Protein AF-A0A7X6LUH0-F1 (afdb_monomer_lite)

Structure (mmCIF, N/CA/C/O backbone):
data_AF-A0A7X6LUH0-F1
#
_entry.id   AF-A0A7X6LUH0-F1
#
loop_
_atom_site.group_PDB
_atom_site.id
_atom_site.type_symbol
_atom_site.label_atom_id
_atom_site.label_alt_id
_atom_site.label_comp_id
_atom_site.label_asym_id
_atom_site.label_entity_id
_atom_site.label_seq_id
_atom_site.pdbx_PDB_ins_code
_atom_site.Cartn_x
_atom_site.Cartn_y
_atom_site.Cartn_z
_atom_site.occupancy
_atom_site.B_iso_or_equiv
_atom_site.auth_seq_id
_atom_site.auth_comp_id
_atom_site.auth_asym_id
_atom_site.auth_atom_id
_atom_site.pdbx_PDB_model_num
ATOM 1 N N . MET A 1 1 ? 17.060 -2.780 -5.502 1.00 55.00 1 MET A N 1
ATOM 2 C CA . MET A 1 1 ? 17.145 -1.993 -4.254 1.00 55.00 1 MET A CA 1
ATOM 3 C C . MET A 1 1 ? 16.012 -2.471 -3.354 1.00 55.00 1 MET A C 1
ATOM 5 O O . MET A 1 1 ? 14.886 -2.528 -3.830 1.00 55.00 1 MET A O 1
ATOM 9 N N . ILE A 1 2 ? 16.301 -2.941 -2.137 1.00 60.84 2 ILE A N 1
ATOM 10 C CA . ILE A 1 2 ? 15.255 -3.371 -1.193 1.00 60.84 2 ILE A CA 1
ATOM 11 C C . ILE A 1 2 ? 14.685 -2.103 -0.558 1.00 60.84 2 ILE A C 1
ATOM 13 O O . ILE A 1 2 ? 15.414 -1.383 0.120 1.00 60.84 2 ILE A O 1
ATOM 17 N N . HIS A 1 3 ? 13.408 -1.812 -0.795 1.00 69.62 3 HIS A N 1
ATOM 18 C CA . HIS A 1 3 ? 12.737 -0.669 -0.176 1.00 69.62 3 HIS A CA 1
ATOM 19 C C . HIS A 1 3 ? 12.064 -1.116 1.122 1.00 69.62 3 HIS A C 1
ATOM 21 O O . HIS A 1 3 ? 11.162 -1.962 1.107 1.00 69.62 3 HIS A O 1
ATOM 27 N N . ALA A 1 4 ? 12.549 -0.573 2.240 1.00 73.19 4 ALA A N 1
ATOM 28 C CA . ALA A 1 4 ? 12.006 -0.837 3.565 1.00 73.19 4 ALA A CA 1
ATOM 29 C C . ALA A 1 4 ? 10.574 -0.297 3.670 1.00 73.19 4 ALA A C 1
ATOM 31 O O . ALA A 1 4 ? 10.270 0.783 3.170 1.00 73.19 4 ALA A O 1
ATOM 32 N N . ALA A 1 5 ? 9.694 -1.065 4.310 1.00 77.81 5 ALA A N 1
ATOM 33 C CA . ALA A 1 5 ? 8.343 -0.610 4.604 1.00 77.81 5 ALA A CA 1
ATOM 34 C C . ALA A 1 5 ? 8.334 0.368 5.787 1.00 77.81 5 ALA A C 1
ATOM 36 O O . ALA A 1 5 ? 9.261 0.384 6.599 1.00 77.81 5 ALA A O 1
ATOM 37 N N . ARG A 1 6 ? 7.244 1.131 5.915 1.00 79.56 6 ARG A N 1
ATOM 38 C CA . ARG A 1 6 ? 6.959 1.931 7.112 1.00 79.56 6 ARG A CA 1
ATOM 39 C C . ARG A 1 6 ? 6.911 1.022 8.347 1.00 79.56 6 ARG A C 1
ATOM 41 O O . ARG A 1 6 ? 6.382 -0.088 8.288 1.00 79.56 6 ARG A O 1
ATOM 48 N N . SER A 1 7 ? 7.431 1.511 9.471 1.00 80.75 7 SER A N 1
ATOM 49 C CA . SER A 1 7 ? 7.421 0.775 10.746 1.00 80.75 7 SER A CA 1
ATOM 50 C C . SER A 1 7 ? 6.047 0.758 11.430 1.00 80.75 7 SER A C 1
ATOM 52 O O . SER A 1 7 ? 5.817 -0.056 12.320 1.00 80.75 7 SER A O 1
ATOM 54 N N . SER A 1 8 ? 5.137 1.653 11.036 1.00 82.62 8 SER A N 1
ATOM 55 C CA . SER A 1 8 ? 3.757 1.736 11.522 1.00 82.62 8 SER A CA 1
ATOM 56 C C . SER A 1 8 ? 2.763 1.219 10.480 1.00 82.62 8 SER A C 1
ATOM 58 O O . SER A 1 8 ? 3.074 1.136 9.292 1.00 82.62 8 SER A O 1
ATOM 60 N N .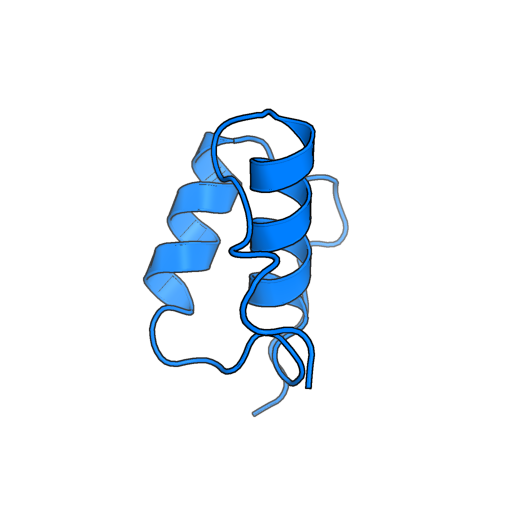 VAL A 1 9 ? 1.546 0.882 10.922 1.00 80.88 9 VAL A N 1
ATOM 61 C CA . VAL A 1 9 ? 0.450 0.518 10.012 1.00 80.88 9 VAL A CA 1
ATOM 62 C C . VAL A 1 9 ? 0.028 1.769 9.229 1.00 80.88 9 VAL A C 1
ATOM 64 O O . VAL A 1 9 ? -0.434 2.723 9.858 1.00 80.88 9 VAL A O 1
ATOM 67 N N . PRO A 1 10 ? 0.172 1.795 7.891 1.00 85.38 10 PRO A N 1
ATOM 68 C CA . PRO A 1 10 ? -0.196 2.961 7.102 1.00 85.38 10 PRO A CA 1
ATOM 69 C C . PRO A 1 10 ? -1.714 3.121 7.019 1.00 85.38 10 PRO A C 1
ATOM 71 O O . PRO A 1 10 ? -2.469 2.148 6.938 1.00 85.38 10 PRO A O 1
ATOM 74 N N . THR A 1 11 ? -2.166 4.367 6.970 1.00 92.62 11 THR A N 1
ATOM 75 C CA . THR A 1 11 ? -3.533 4.717 6.579 1.00 92.62 11 THR A CA 1
ATOM 76 C C . THR A 1 11 ? -3.779 4.377 5.108 1.00 92.62 11 THR A C 1
ATOM 78 O O . THR A 1 11 ? -2.850 4.170 4.326 1.00 92.62 11 THR A O 1
ATOM 81 N N . VAL A 1 12 ? -5.046 4.365 4.684 1.00 90.94 12 VAL A N 1
ATOM 82 C CA . VAL A 1 12 ? -5.400 4.135 3.271 1.00 90.94 12 VAL A CA 1
ATOM 83 C C . VAL A 1 12 ? -4.743 5.175 2.350 1.00 90.94 12 VAL A C 1
ATOM 85 O O . VAL A 1 12 ? -4.259 4.809 1.286 1.00 90.94 12 VAL A O 1
ATOM 88 N N . GLY A 1 13 ? -4.674 6.445 2.762 1.00 92.62 13 GLY A N 1
ATOM 89 C CA . GLY A 1 13 ? -4.049 7.512 1.971 1.00 92.62 13 GLY A CA 1
ATOM 90 C C . GLY A 1 13 ? -2.547 7.300 1.776 1.00 92.62 13 GLY A C 1
ATOM 91 O O . GLY A 1 13 ? -2.079 7.257 0.642 1.00 92.62 13 GLY A O 1
ATOM 92 N N . GLU A 1 14 ? -1.816 7.068 2.868 1.00 92.69 14 GLU A N 1
ATOM 93 C CA . GLU A 1 14 ? -0.376 6.752 2.827 1.00 92.69 14 GLU A CA 1
ATOM 94 C C . GLU A 1 14 ? -0.102 5.495 2.004 1.00 92.69 14 GLU A C 1
ATOM 96 O O . GLU A 1 14 ? 0.866 5.405 1.261 1.00 92.69 14 GLU A O 1
ATOM 101 N N . THR A 1 15 ? -1.011 4.531 2.082 1.00 93.12 15 THR A N 1
ATOM 102 C CA . THR A 1 15 ? -0.914 3.309 1.301 1.00 93.12 15 THR A CA 1
ATOM 103 C C . THR A 1 15 ? -1.033 3.570 -0.206 1.00 93.12 15 THR A C 1
ATOM 105 O O . THR A 1 15 ? -0.324 2.957 -1.005 1.00 93.12 15 THR A O 1
ATOM 108 N N . HIS A 1 16 ? -1.926 4.472 -0.620 1.00 92.75 16 HIS A N 1
ATOM 109 C CA . HIS A 1 16 ? -2.033 4.876 -2.022 1.00 92.75 16 HIS A CA 1
ATOM 110 C C . HIS A 1 16 ? -0.795 5.647 -2.496 1.00 92.75 16 HIS A C 1
ATOM 112 O O . HIS A 1 16 ? -0.390 5.482 -3.647 1.00 92.75 16 HIS A O 1
ATOM 118 N N . GLU A 1 17 ? -0.183 6.464 -1.642 1.00 93.19 17 GLU A N 1
ATOM 119 C CA . GLU A 1 17 ? 1.099 7.121 -1.926 1.00 93.19 17 GLU A CA 1
ATOM 120 C C . GLU A 1 17 ? 2.219 6.090 -2.123 1.00 93.19 17 GLU A C 1
ATOM 122 O O . GLU A 1 17 ? 2.865 6.090 -3.170 1.00 93.19 17 GLU A O 1
ATOM 127 N N . ASP A 1 18 ? 2.373 5.140 -1.197 1.00 92.31 18 ASP A N 1
ATOM 128 C CA . ASP A 1 18 ? 3.378 4.074 -1.293 1.00 92.31 18 ASP A CA 1
ATOM 129 C C . ASP A 1 18 ? 3.208 3.259 -2.593 1.00 92.31 18 ASP A C 1
ATOM 131 O O . ASP A 1 18 ? 4.185 2.927 -3.266 1.00 92.31 18 ASP A O 1
ATOM 135 N N . MET A 1 19 ? 1.971 2.963 -3.009 1.00 91.88 19 MET A N 1
ATOM 136 C CA . MET A 1 19 ? 1.712 2.260 -4.276 1.00 91.88 19 MET A CA 1
ATOM 137 C C . MET A 1 19 ? 2.131 3.067 -5.510 1.00 91.88 19 MET A C 1
ATOM 139 O O . MET A 1 19 ? 2.575 2.466 -6.489 1.00 91.88 19 MET A O 1
ATOM 143 N N . GLN A 1 20 ? 2.003 4.396 -5.472 1.00 92.75 20 GLN A N 1
ATOM 144 C CA . GLN A 1 20 ? 2.431 5.281 -6.561 1.00 92.75 20 GLN A CA 1
ATOM 145 C C . GLN A 1 20 ? 3.955 5.392 -6.609 1.00 92.75 20 GLN A C 1
ATOM 147 O O . GLN A 1 20 ? 4.549 5.197 -7.668 1.00 92.75 20 GLN A O 1
ATOM 152 N N . LEU A 1 21 ? 4.596 5.613 -5.458 1.00 91.94 21 LEU A N 1
ATOM 153 C CA . LEU A 1 21 ? 6.057 5.673 -5.340 1.00 91.94 21 LEU A CA 1
ATOM 154 C C . LEU A 1 21 ? 6.724 4.360 -5.768 1.00 91.94 21 LEU A C 1
ATOM 156 O O . LEU A 1 21 ? 7.825 4.356 -6.314 1.00 91.94 21 LEU A O 1
ATOM 160 N N . HIS A 1 22 ? 6.045 3.235 -5.551 1.00 91.19 22 HIS A N 1
ATOM 161 C CA . HIS A 1 22 ? 6.537 1.902 -5.881 1.00 91.19 22 HIS A CA 1
ATOM 162 C C . HIS A 1 22 ? 5.799 1.264 -7.066 1.00 91.19 22 HIS A C 1
ATOM 164 O O . HIS A 1 22 ? 5.712 0.032 -7.156 1.00 91.19 22 HIS A O 1
ATOM 170 N N . VAL A 1 23 ? 5.280 2.066 -8.003 1.00 90.31 23 VAL A N 1
ATOM 171 C CA . VAL A 1 23 ? 4.477 1.561 -9.130 1.00 90.31 23 VAL A CA 1
ATOM 172 C C . VAL A 1 23 ? 5.229 0.513 -9.962 1.00 90.31 23 VAL A C 1
ATOM 174 O O . VAL A 1 23 ? 4.660 -0.537 -10.262 1.00 90.31 23 VAL A O 1
ATOM 177 N N . GLU A 1 24 ? 6.529 0.705 -10.195 1.00 91.00 24 GLU A N 1
ATOM 178 C CA . GLU A 1 24 ? 7.388 -0.214 -10.964 1.00 91.00 24 GLU A CA 1
ATOM 179 C C . GLU A 1 24 ? 7.984 -1.359 -10.131 1.00 91.00 24 GLU A C 1
ATOM 181 O O . GLU A 1 24 ? 8.530 -2.316 -10.674 1.00 91.00 24 GLU A O 1
ATOM 186 N N . CYS A 1 25 ? 7.892 -1.293 -8.800 1.00 90.25 25 CYS A N 1
ATOM 187 C CA . CYS A 1 25 ? 8.472 -2.322 -7.942 1.00 90.25 25 CYS A CA 1
ATOM 188 C C . CYS A 1 25 ? 7.688 -3.637 -8.032 1.00 90.25 25 CYS A C 1
ATOM 190 O O . CYS A 1 25 ? 6.457 -3.639 -8.069 1.00 90.25 25 CYS A O 1
ATOM 192 N N . ASP A 1 26 ? 8.377 -4.771 -7.942 1.00 84.75 26 ASP A N 1
ATOM 193 C CA . ASP A 1 26 ? 7.705 -6.051 -7.736 1.00 84.75 26 ASP A CA 1
ATOM 194 C C . ASP A 1 26 ? 7.274 -6.200 -6.256 1.00 84.75 26 ASP A C 1
ATOM 196 O O . ASP A 1 26 ? 8.094 -5.984 -5.357 1.00 84.75 26 ASP A O 1
ATOM 200 N N . PRO A 1 27 ? 6.005 -6.540 -5.950 1.00 84.69 27 PRO A N 1
ATOM 201 C CA . PRO A 1 27 ? 5.518 -6.644 -4.573 1.00 84.69 27 PRO A CA 1
ATOM 202 C C . PRO A 1 27 ? 6.099 -7.835 -3.794 1.00 84.69 27 PRO A C 1
ATOM 204 O O . PRO A 1 27 ? 5.971 -7.861 -2.574 1.00 84.69 27 PRO A O 1
ATOM 207 N N . THR A 1 28 ? 6.729 -8.812 -4.449 1.00 84.19 28 THR A N 1
ATOM 208 C CA . THR A 1 28 ? 7.448 -9.903 -3.768 1.00 84.19 28 THR A CA 1
ATOM 209 C C . THR A 1 28 ? 8.850 -9.480 -3.324 1.00 84.19 28 THR A C 1
ATOM 211 O O . THR A 1 28 ? 9.389 -10.053 -2.381 1.00 84.19 28 THR A O 1
ATOM 214 N N . LEU A 1 29 ? 9.413 -8.434 -3.944 1.00 87.69 29 LEU A N 1
ATOM 215 C CA . LEU A 1 29 ? 10.770 -7.935 -3.682 1.00 87.69 29 LEU A CA 1
ATOM 216 C C . LEU A 1 29 ? 10.802 -6.563 -2.980 1.00 87.69 29 LEU A C 1
ATOM 218 O O . LEU A 1 29 ? 11.849 -6.140 -2.491 1.00 87.69 29 LEU A O 1
ATOM 222 N N . CYS A 1 30 ? 9.670 -5.860 -2.914 1.00 90.50 30 CYS A N 1
ATOM 223 C CA . CYS A 1 30 ? 9.534 -4.546 -2.286 1.00 90.50 30 CYS A CA 1
ATOM 224 C C . CYS A 1 30 ? 8.605 -4.617 -1.071 1.00 90.50 30 CYS A C 1
ATOM 226 O O . CYS A 1 30 ? 7.384 -4.727 -1.213 1.00 90.50 30 CYS A O 1
ATOM 228 N N . ALA A 1 31 ? 9.176 -4.511 0.132 1.00 89.81 31 ALA A N 1
ATOM 229 C CA . ALA A 1 31 ? 8.416 -4.617 1.374 1.00 89.81 31 ALA A CA 1
ATOM 230 C C . ALA A 1 31 ? 7.372 -3.497 1.511 1.00 89.81 31 ALA A C 1
ATOM 232 O O . ALA A 1 31 ? 6.246 -3.779 1.923 1.00 89.81 31 ALA A O 1
ATOM 233 N N . ALA A 1 32 ? 7.710 -2.265 1.111 1.00 90.38 32 ALA A N 1
ATOM 234 C CA . ALA A 1 32 ? 6.781 -1.134 1.103 1.00 90.38 32 A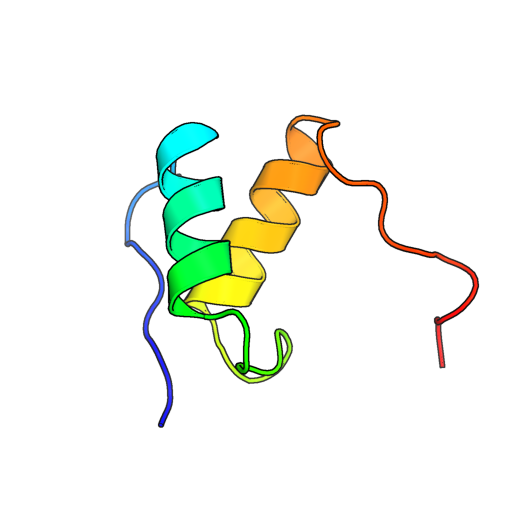LA A CA 1
ATOM 235 C C . ALA A 1 32 ? 5.543 -1.416 0.235 1.00 90.38 32 ALA A C 1
ATOM 237 O O . ALA A 1 32 ? 4.417 -1.385 0.731 1.00 90.38 32 ALA A O 1
ATOM 238 N N . LYS A 1 33 ? 5.741 -1.828 -1.027 1.00 91.75 33 LYS A N 1
ATOM 239 C CA . LYS A 1 33 ? 4.634 -2.193 -1.929 1.00 91.75 33 LYS A CA 1
ATOM 240 C C . LYS A 1 33 ? 3.827 -3.379 -1.403 1.00 91.75 33 LYS A C 1
ATOM 242 O O . LYS A 1 33 ? 2.604 -3.401 -1.523 1.00 91.75 33 LYS A O 1
ATOM 247 N N . ALA A 1 34 ? 4.494 -4.363 -0.805 1.00 91.00 34 ALA A N 1
ATOM 248 C CA . ALA A 1 34 ? 3.837 -5.534 -0.241 1.00 91.00 34 ALA A CA 1
ATOM 249 C C . ALA A 1 34 ? 2.913 -5.165 0.931 1.00 91.00 34 ALA A C 1
ATOM 251 O O . ALA A 1 34 ? 1.776 -5.638 0.991 1.00 91.00 34 ALA A O 1
ATOM 252 N N . VAL A 1 35 ? 3.390 -4.327 1.861 1.00 92.12 35 VAL A N 1
ATOM 253 C CA . VAL A 1 35 ? 2.579 -3.804 2.974 1.00 92.12 35 VAL A CA 1
ATOM 254 C C . VAL A 1 35 ? 1.413 -3.005 2.421 1.00 92.12 35 VAL A C 1
ATOM 256 O O . VAL A 1 35 ? 0.273 -3.272 2.794 1.00 92.12 35 VAL A O 1
ATOM 259 N N . ALA A 1 36 ? 1.681 -2.111 1.473 1.00 92.25 36 ALA A N 1
ATOM 260 C CA . ALA A 1 36 ? 0.661 -1.257 0.906 1.00 92.25 36 ALA A CA 1
ATOM 261 C C . ALA A 1 36 ? -0.465 -2.058 0.223 1.00 92.25 36 ALA A C 1
ATOM 263 O O . ALA A 1 36 ? -1.649 -1.883 0.517 1.00 92.25 36 ALA A O 1
ATOM 264 N N . MET A 1 37 ? -0.103 -3.037 -0.609 1.00 90.62 37 MET A N 1
ATOM 265 C CA . MET A 1 37 ? -1.063 -3.951 -1.228 1.00 90.62 37 MET A CA 1
ATOM 266 C C . MET A 1 37 ? -1.908 -4.680 -0.174 1.00 90.62 37 MET A C 1
ATOM 268 O O . MET A 1 37 ? -3.133 -4.703 -0.280 1.00 90.62 37 MET A O 1
ATOM 272 N N . ARG A 1 38 ? -1.289 -5.244 0.873 1.00 90.94 38 ARG A N 1
ATOM 273 C CA . ARG A 1 38 ? -2.023 -5.950 1.939 1.00 90.94 38 ARG A CA 1
A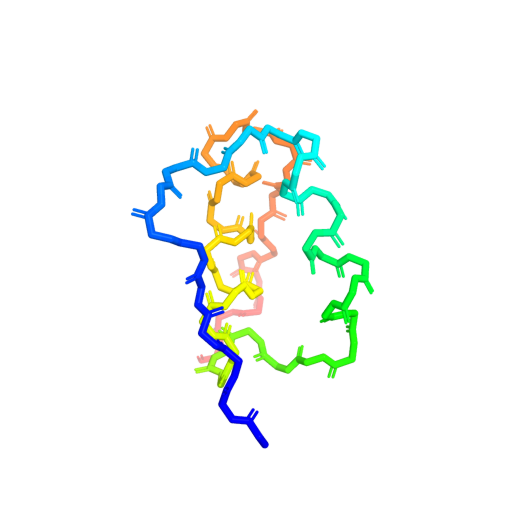TOM 274 C C . ARG A 1 38 ? -2.998 -5.033 2.676 1.00 90.94 38 ARG A C 1
ATOM 276 O O . ARG A 1 38 ? -4.128 -5.449 2.923 1.00 90.94 38 ARG A O 1
ATOM 283 N N . THR A 1 39 ? -2.596 -3.801 2.981 1.00 92.50 39 THR A N 1
ATOM 284 C CA . THR A 1 39 ? -3.452 -2.819 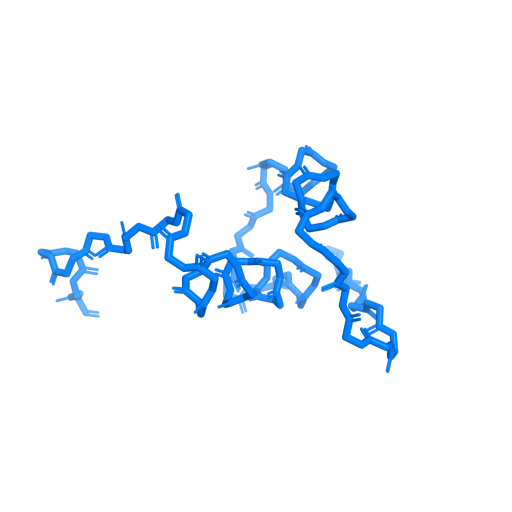3.658 1.00 92.50 39 THR A CA 1
ATOM 285 C C . THR A 1 39 ? -4.666 -2.450 2.806 1.00 92.50 39 THR A C 1
ATOM 287 O O . THR A 1 39 ? -5.786 -2.453 3.316 1.00 92.50 39 THR A O 1
ATOM 290 N N . LEU A 1 40 ? -4.501 -2.219 1.497 1.00 93.06 40 LEU A N 1
ATOM 291 C CA . LEU A 1 40 ? -5.640 -1.930 0.607 1.00 93.06 40 LEU A CA 1
ATOM 292 C C . LEU A 1 40 ? -6.596 -3.111 0.473 1.00 93.06 40 LEU A C 1
ATOM 294 O O . LEU A 1 40 ?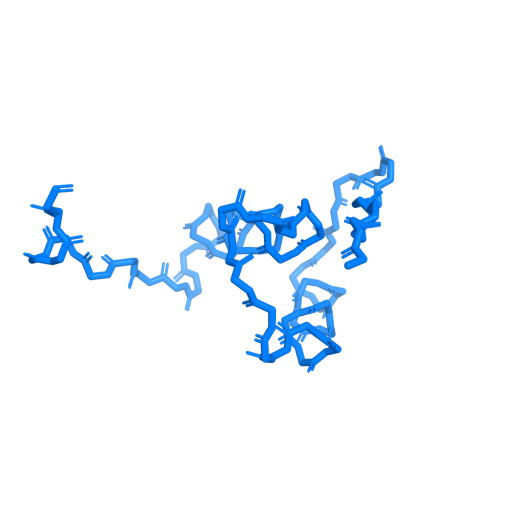 -7.808 -2.909 0.388 1.00 93.06 40 LEU A O 1
ATOM 298 N N . VAL A 1 41 ? -6.069 -4.336 0.463 1.00 92.69 41 VAL A N 1
ATOM 299 C CA . VAL A 1 41 ? -6.895 -5.548 0.447 1.00 92.69 41 VAL A CA 1
ATOM 300 C C . VAL A 1 41 ? -7.688 -5.681 1.744 1.00 92.69 41 VAL A C 1
ATOM 302 O O . VAL A 1 41 ? -8.896 -5.910 1.692 1.00 92.69 41 VAL A O 1
ATOM 305 N N . ALA A 1 42 ? -7.047 -5.484 2.898 1.00 90.38 42 ALA A N 1
ATOM 306 C CA . ALA A 1 42 ? -7.714 -5.518 4.200 1.00 90.38 42 ALA A CA 1
ATOM 307 C C . ALA A 1 42 ? -8.790 -4.426 4.333 1.00 90.38 42 ALA A C 1
ATOM 309 O O . ALA A 1 42 ? -9.856 -4.674 4.888 1.00 90.38 42 ALA A O 1
ATOM 310 N N . ALA A 1 43 ? -8.549 -3.246 3.757 1.00 91.69 43 ALA A N 1
ATOM 311 C CA . ALA A 1 43 ? -9.506 -2.142 3.708 1.00 91.69 43 ALA A CA 1
ATOM 312 C C . ALA A 1 43 ? -10.603 -2.305 2.632 1.00 91.69 43 ALA A C 1
ATOM 314 O O . ALA A 1 43 ? -11.428 -1.406 2.462 1.00 91.69 43 ALA A O 1
ATOM 315 N N . GLY A 1 44 ? -10.603 -3.400 1.862 1.00 93.06 44 GLY A N 1
ATOM 316 C CA . GLY A 1 44 ? -11.581 -3.655 0.797 1.00 93.06 44 GLY A CA 1
ATOM 317 C C . GLY A 1 44 ? -11.462 -2.733 -0.423 1.00 93.06 44 GLY A C 1
ATOM 318 O O . GLY A 1 44 ? -12.380 -2.681 -1.238 1.00 93.06 44 GLY A O 1
ATOM 319 N N . ARG A 1 45 ? -10.349 -2.002 -0.566 1.00 90.81 45 ARG A N 1
ATOM 320 C CA . ARG A 1 45 ? -10.095 -1.059 -1.671 1.00 90.81 45 ARG A CA 1
ATOM 321 C C . ARG A 1 45 ? -9.515 -1.730 -2.911 1.00 90.81 45 ARG A C 1
ATOM 323 O O . ARG A 1 45 ? -9.700 -1.231 -4.014 1.00 90.81 45 ARG A O 1
ATOM 330 N N . VAL A 1 46 ? -8.835 -2.859 -2.731 1.00 88.50 46 VAL A N 1
ATOM 331 C CA . VAL A 1 46 ? -8.278 -3.676 -3.813 1.00 88.50 46 VAL A CA 1
ATOM 332 C C . VAL A 1 46 ? -8.723 -5.117 -3.614 1.00 88.50 46 VAL A C 1
ATOM 334 O O . VAL A 1 46 ? -8.668 -5.650 -2.507 1.00 88.50 46 VAL A O 1
ATOM 337 N N . ARG A 1 47 ? -9.134 -5.781 -4.695 1.00 84.94 47 ARG A N 1
ATOM 338 C CA . ARG A 1 47 ? -9.267 -7.237 -4.717 1.00 84.94 47 ARG A CA 1
ATOM 339 C C . ARG A 1 47 ? -8.132 -7.816 -5.553 1.00 84.94 47 ARG A C 1
ATOM 341 O O . ARG A 1 47 ? -8.068 -7.508 -6.739 1.00 84.94 47 AR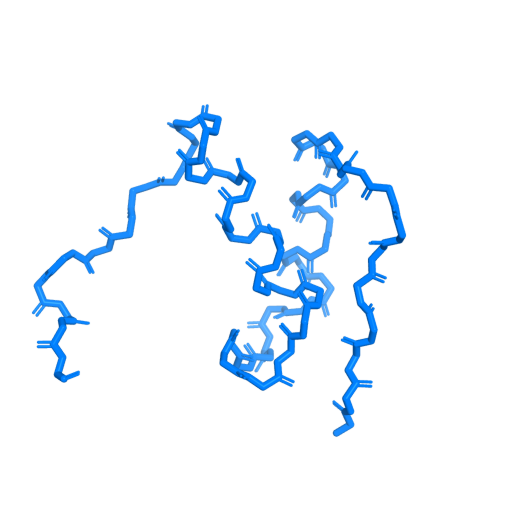G A O 1
ATOM 348 N N . PRO A 1 48 ? -7.241 -8.629 -4.961 1.00 76.31 48 PRO A N 1
ATOM 349 C CA . PRO A 1 48 ? -6.202 -9.278 -5.734 1.00 76.31 48 PRO A CA 1
ATOM 350 C C . PRO A 1 48 ? -6.870 -10.266 -6.686 1.00 76.31 48 PRO A C 1
ATOM 352 O O . PRO A 1 48 ? -7.766 -11.013 -6.277 1.00 76.31 48 PRO A O 1
ATOM 355 N N . ASP A 1 49 ? -6.437 -10.258 -7.943 1.00 75.44 49 ASP A N 1
ATOM 356 C CA . ASP A 1 49 ? -6.862 -11.269 -8.896 1.00 75.44 49 ASP A CA 1
ATOM 357 C C . ASP A 1 49 ? -6.410 -12.642 -8.386 1.00 75.44 49 ASP A C 1
ATOM 359 O O . ASP A 1 49 ? -5.220 -12.906 -8.209 1.00 75.44 49 ASP A O 1
ATOM 363 N N . ARG A 1 50 ? -7.381 -13.502 -8.074 1.00 67.19 50 ARG A N 1
ATOM 364 C CA . ARG A 1 50 ? -7.119 -14.859 -7.577 1.00 67.19 50 ARG A CA 1
ATOM 365 C C . ARG A 1 50 ? -6.867 -15.849 -8.713 1.00 67.19 50 ARG A C 1
ATOM 367 O O . ARG A 1 50 ? -6.432 -16.959 -8.429 1.00 67.19 50 ARG A O 1
ATOM 374 N N . SER A 1 51 ? -7.123 -15.442 -9.957 1.00 66.62 51 SER A N 1
ATOM 375 C CA . SER A 1 51 ? -6.892 -16.235 -11.168 1.00 66.62 51 SER A CA 1
ATOM 376 C C . SER A 1 51 ? -5.394 -16.385 -11.450 1.00 66.62 51 SER A C 1
ATOM 378 O O . SER A 1 51 ? -4.946 -17.423 -11.926 1.00 66.62 51 SER A O 1
ATOM 380 N N . ARG A 1 52 ? -4.596 -15.383 -11.072 1.00 59.38 52 ARG A N 1
ATOM 381 C CA . ARG A 1 52 ? -3.131 -15.373 -11.127 1.00 59.38 52 ARG A CA 1
ATOM 382 C C . ARG A 1 52 ? -2.493 -15.933 -9.847 1.00 59.38 52 ARG A C 1
ATOM 384 O O . ARG A 1 52 ? -1.665 -15.282 -9.216 1.00 59.38 52 ARG A O 1
ATOM 391 N N . ARG A 1 53 ? -2.885 -17.138 -9.432 1.00 51.62 53 ARG A N 1
ATOM 392 C CA . ARG A 1 53 ? -2.072 -17.966 -8.525 1.00 51.62 53 ARG A CA 1
ATOM 393 C C . ARG A 1 53 ? -1.372 -19.024 -9.375 1.00 51.62 53 ARG A C 1
ATOM 395 O O . ARG A 1 53 ? -1.979 -20.041 -9.688 1.00 51.62 53 ARG A O 1
ATOM 402 N N . LEU A 1 54 ? -0.142 -18.721 -9.790 1.00 40.78 54 LEU A N 1
ATOM 403 C CA . LEU A 1 54 ? 0.842 -19.720 -10.215 1.00 40.78 54 LEU A CA 1
ATOM 404 C C . LEU A 1 54 ? 1.634 -20.158 -8.982 1.00 40.78 54 LEU A C 1
ATOM 406 O O . LEU A 1 54 ? 1.910 -19.266 -8.144 1.00 40.78 54 LEU A O 1
#

Sequence (54 aa):
MIHAARSSVPTVGETHEDMQLHVECDPTLCAAKAVAMRTLVAAGRVRPDRSRRL

Organism: NCBI:txid132249

Secondary structure (DSSP, 8-state):
---PPPSSPPPHHHHHHHHHHTTTS-TTT-HHHHHHHHHHHHTTS----SS---

Foldseek 3Di:
DAADADPDQDDLVVLVVLCVVCVVPDLVRYVNVVSSVVSCVVVVNDDPPPVPDD

pLDDT: mean 84.09, std 12.12, range [40.78, 93.19]

Radius of gyration: 10.93 Å; chains: 1; bounding box: 29×27×23 Å